Protein AF-A0A3C0INV3-F1 (afdb_monomer_lite)

Sequence (71 aa):
WVSLHHGGGVGMGYSIHSGMVIVADGTPEAAARLSRVLRNDPGMGVIRHLDAGYDIAKDTAAIHSLDGMYK

Structure (mmCIF, N/CA/C/O backbone):
data_AF-A0A3C0INV3-F1
#
_entry.id   AF-A0A3C0INV3-F1
#
loop_
_atom_site.group_PDB
_atom_site.id
_atom_site.type_symbol
_atom_site.label_atom_id
_atom_site.label_alt_id
_atom_site.label_comp_id
_atom_site.label_asym_id
_atom_site.label_entity_id
_atom_site.label_seq_id
_atom_site.pdbx_PDB_ins_code
_atom_site.Cartn_x
_atom_site.Cartn_y
_atom_site.Cartn_z
_atom_site.occupancy
_atom_site.B_iso_or_equiv
_atom_site.auth_seq_id
_atom_site.auth_comp_id
_atom_site.auth_asym_id
_atom_site.auth_atom_id
_atom_site.pdbx_PDB_model_num
ATOM 1 N N . TRP A 1 1 ? -0.318 5.232 12.131 1.00 97.88 1 TRP A N 1
ATOM 2 C CA . TRP A 1 1 ? 0.461 6.438 11.808 1.00 97.88 1 TRP A CA 1
ATOM 3 C C . TRP A 1 1 ? 1.004 6.312 10.393 1.00 97.88 1 TRP A C 1
ATOM 5 O O . TRP A 1 1 ? 1.063 5.202 9.881 1.00 97.88 1 TRP A O 1
ATOM 15 N N . VAL A 1 2 ? 1.394 7.427 9.778 1.00 98.25 2 VAL A N 1
ATOM 16 C CA . VAL A 1 2 ? 1.995 7.479 8.434 1.00 98.25 2 VAL A CA 1
ATOM 17 C C . VAL A 1 2 ? 3.370 8.123 8.554 1.00 98.25 2 VAL A C 1
ATOM 19 O O . VAL A 1 2 ? 3.558 9.006 9.392 1.00 98.25 2 VAL A O 1
ATOM 22 N N . SER A 1 3 ? 4.318 7.694 7.730 1.00 98.56 3 SER A N 1
ATOM 23 C CA . SER A 1 3 ? 5.645 8.292 7.629 1.00 98.56 3 SER A CA 1
ATOM 24 C C . SER A 1 3 ? 6.058 8.501 6.173 1.00 98.56 3 SER A C 1
ATOM 26 O O . SER A 1 3 ? 5.638 7.769 5.277 1.00 98.56 3 SER A O 1
ATOM 28 N N . LEU A 1 4 ? 6.906 9.505 5.947 1.00 98.44 4 LEU A N 1
ATOM 29 C CA . LEU A 1 4 ? 7.538 9.800 4.663 1.00 98.44 4 LEU A CA 1
ATOM 30 C C . LEU A 1 4 ? 9.021 10.047 4.904 1.00 98.44 4 LEU A C 1
ATOM 32 O O . LEU A 1 4 ? 9.380 10.942 5.670 1.00 98.44 4 LEU A O 1
ATOM 36 N N . HIS A 1 5 ? 9.873 9.239 4.288 1.00 98.44 5 HIS A N 1
ATOM 37 C CA . HIS A 1 5 ? 11.311 9.265 4.519 1.00 98.44 5 HIS A CA 1
ATOM 38 C C . HIS A 1 5 ? 12.069 9.556 3.217 1.00 98.44 5 HIS A C 1
ATOM 40 O O . HIS A 1 5 ? 11.640 9.185 2.123 1.00 98.44 5 HIS A O 1
ATOM 46 N N . HIS A 1 6 ? 13.238 10.182 3.363 1.00 98.56 6 HIS A N 1
ATOM 47 C CA . HIS A 1 6 ? 14.192 10.429 2.285 1.00 98.56 6 HIS A CA 1
ATOM 48 C C . HIS A 1 6 ? 15.454 9.583 2.490 1.00 98.56 6 HIS A C 1
ATOM 50 O O . HIS A 1 6 ? 16.008 9.534 3.587 1.00 98.56 6 HIS A O 1
ATOM 56 N N . GLY A 1 7 ? 15.901 8.914 1.426 1.00 98.31 7 GLY A N 1
ATOM 57 C CA . GLY A 1 7 ? 17.194 8.238 1.343 1.00 98.31 7 GLY A CA 1
ATOM 58 C C . GLY A 1 7 ? 17.298 6.893 2.060 1.00 98.31 7 GLY A C 1
ATOM 59 O O . GLY A 1 7 ? 18.405 6.398 2.270 1.00 98.31 7 GLY A O 1
ATOM 60 N N . GLY A 1 8 ? 16.180 6.274 2.455 1.00 98.00 8 GLY A N 1
ATOM 61 C CA . GLY A 1 8 ? 16.253 4.952 3.085 1.00 98.00 8 GLY A CA 1
ATOM 62 C C . GLY A 1 8 ? 16.828 3.905 2.125 1.00 98.00 8 GLY A C 1
ATOM 63 O O . GLY A 1 8 ? 16.480 3.872 0.942 1.00 98.00 8 GLY A O 1
ATOM 64 N N . GLY A 1 9 ? 17.739 3.081 2.644 1.00 98.06 9 GLY A N 1
ATOM 65 C CA . GLY A 1 9 ? 18.468 2.046 1.906 1.00 98.06 9 GLY A CA 1
ATOM 66 C C . GLY A 1 9 ? 19.608 2.585 1.037 1.00 98.06 9 GLY A C 1
ATOM 67 O O . GLY A 1 9 ? 20.736 2.127 1.170 1.00 98.06 9 GLY A O 1
ATOM 68 N N . VAL A 1 10 ? 19.326 3.565 0.177 1.00 98.12 10 VAL A N 1
ATOM 69 C CA . VAL A 1 10 ? 20.229 3.989 -0.915 1.00 98.12 10 VAL A CA 1
ATOM 70 C C . VAL A 1 10 ? 20.932 5.335 -0.691 1.00 98.12 10 VAL A C 1
ATOM 72 O O . VAL A 1 10 ? 21.717 5.762 -1.531 1.00 98.12 10 VAL A O 1
ATOM 75 N N . GLY A 1 11 ? 20.696 5.996 0.443 1.00 97.38 11 GLY A N 1
ATOM 76 C CA . GLY A 1 11 ? 21.347 7.258 0.797 1.00 97.38 11 GLY A CA 1
ATOM 77 C C . GLY A 1 11 ? 20.635 8.507 0.271 1.00 97.38 11 GLY A C 1
ATOM 78 O O . GLY A 1 11 ? 19.666 8.446 -0.490 1.00 97.38 11 GLY A O 1
ATOM 79 N N . MET A 1 12 ? 21.104 9.669 0.731 1.00 97.69 12 MET A N 1
ATOM 80 C CA . MET A 1 12 ? 20.490 10.971 0.447 1.00 97.69 12 MET A CA 1
ATOM 81 C C . MET A 1 12 ? 20.483 11.273 -1.057 1.00 97.69 12 MET A C 1
ATOM 83 O O . MET A 1 12 ? 21.509 11.161 -1.720 1.00 97.69 12 MET A O 1
ATOM 87 N N . GLY A 1 13 ? 19.329 11.691 -1.575 1.00 97.75 13 GLY A N 1
ATOM 88 C CA . GLY A 1 13 ? 19.119 12.101 -2.966 1.00 97.75 13 GLY A CA 1
ATOM 89 C C . GLY A 1 13 ? 18.548 11.019 -3.886 1.00 97.75 13 GLY A C 1
ATOM 90 O O . GLY A 1 13 ? 18.142 11.349 -4.995 1.00 97.75 13 GLY A O 1
ATOM 91 N N . TYR A 1 14 ? 18.479 9.754 -3.450 1.00 98.19 14 TYR A N 1
ATOM 92 C CA . TYR A 1 14 ? 18.190 8.624 -4.352 1.00 98.19 14 TYR A CA 1
ATOM 93 C C . TYR A 1 14 ? 16.836 7.936 -4.149 1.00 98.19 14 TYR A C 1
ATOM 95 O O . TYR A 1 14 ? 16.394 7.201 -5.030 1.00 98.19 14 TYR A O 1
ATOM 103 N N . SER A 1 15 ? 16.158 8.135 -3.015 1.00 98.31 15 SER A N 1
ATOM 104 C CA . SER A 1 15 ? 14.848 7.515 -2.778 1.00 98.31 15 SER A CA 1
ATOM 105 C C . SER A 1 15 ? 13.929 8.374 -1.924 1.00 98.31 15 SER A C 1
ATOM 107 O O . SER A 1 15 ? 14.345 8.957 -0.927 1.00 98.31 15 SER A O 1
ATOM 109 N N . ILE A 1 16 ? 12.649 8.390 -2.282 1.00 98.44 16 ILE A N 1
ATOM 110 C CA . ILE A 1 16 ? 11.558 8.827 -1.412 1.00 98.44 16 ILE A CA 1
ATOM 111 C C . ILE A 1 16 ? 10.624 7.633 -1.257 1.00 98.44 16 ILE A C 1
ATOM 113 O O . ILE A 1 16 ? 10.235 7.020 -2.252 1.00 98.44 16 ILE A O 1
ATOM 117 N N . HIS A 1 17 ? 10.288 7.280 -0.021 1.00 98.38 17 HIS A N 1
ATOM 118 C CA . HIS A 1 17 ? 9.348 6.198 0.266 1.00 98.38 17 HIS A CA 1
ATOM 119 C C . HIS A 1 17 ? 8.515 6.512 1.504 1.00 98.38 17 HIS A C 1
ATOM 121 O O . HIS A 1 17 ? 8.901 7.316 2.356 1.00 98.38 17 HIS A O 1
ATOM 127 N N . SER A 1 18 ? 7.342 5.896 1.568 1.00 98.56 18 SER A N 1
ATOM 128 C CA . SER A 1 18 ? 6.366 6.083 2.635 1.00 98.56 18 SER A CA 1
ATOM 129 C C . SER A 1 18 ? 6.091 4.774 3.359 1.00 98.56 18 SER A C 1
ATOM 131 O O . SER A 1 18 ? 6.088 3.708 2.746 1.00 98.56 18 SER A O 1
ATOM 133 N N . GLY A 1 19 ? 5.817 4.873 4.658 1.00 98.25 19 GLY A N 1
ATOM 134 C CA . GLY A 1 19 ? 5.342 3.771 5.486 1.00 98.25 19 GLY A CA 1
ATOM 135 C C . GLY A 1 19 ? 3.981 4.093 6.094 1.00 98.25 19 GLY A C 1
ATOM 136 O O . GLY A 1 19 ? 3.674 5.247 6.398 1.00 98.25 19 GLY A O 1
ATOM 137 N N . MET A 1 20 ? 3.166 3.065 6.304 1.00 98.62 20 MET A N 1
ATOM 138 C CA . MET A 1 20 ? 1.869 3.175 6.964 1.00 98.62 20 MET A CA 1
ATOM 139 C C . MET A 1 20 ? 1.723 2.064 7.999 1.00 98.62 20 MET A C 1
ATOM 141 O O . MET A 1 20 ? 2.085 0.918 7.754 1.00 98.62 20 MET A O 1
ATOM 145 N N . VAL A 1 21 ? 1.162 2.404 9.159 1.00 98.81 21 VAL A N 1
ATOM 146 C CA . VAL A 1 21 ? 0.737 1.435 10.171 1.00 98.81 21 VAL A CA 1
ATOM 147 C C . VAL A 1 21 ? -0.649 1.784 10.682 1.00 98.81 21 VAL A C 1
ATOM 149 O O . VAL A 1 21 ? -0.957 2.941 10.975 1.00 98.81 21 VAL A O 1
ATOM 152 N N . ILE A 1 22 ? -1.481 0.769 10.863 1.00 98.69 22 ILE A N 1
ATOM 153 C CA . ILE A 1 22 ? -2.794 0.875 11.490 1.00 98.69 22 ILE A CA 1
ATOM 154 C C . ILE A 1 22 ? -2.902 -0.129 12.635 1.00 98.69 22 ILE A C 1
ATOM 156 O O . ILE A 1 22 ? -2.348 -1.221 12.560 1.00 98.69 22 ILE A O 1
ATOM 160 N N . VAL A 1 23 ? -3.600 0.256 13.704 1.00 98.75 23 VAL A N 1
ATOM 161 C CA . VAL A 1 23 ? -3.836 -0.601 14.871 1.00 98.75 23 VAL A CA 1
ATOM 162 C C . VAL A 1 23 ? -5.209 -1.251 14.745 1.00 98.75 23 VAL A C 1
ATOM 164 O O . VAL A 1 23 ? -6.199 -0.568 14.483 1.00 98.75 23 VAL A O 1
ATOM 167 N N . ALA A 1 24 ? -5.255 -2.565 14.952 1.00 98.69 24 ALA A N 1
ATOM 168 C CA . ALA A 1 24 ? -6.484 -3.329 15.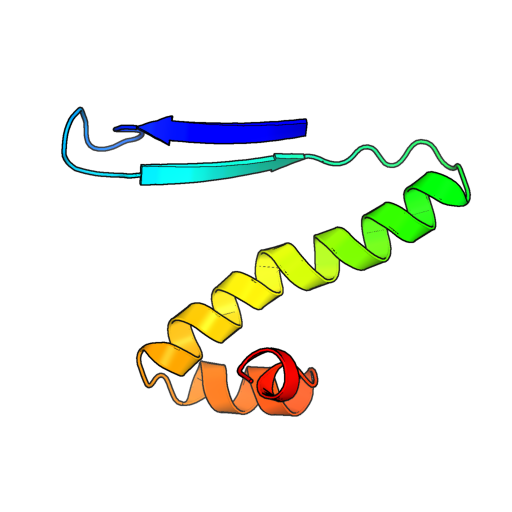114 1.00 98.69 24 ALA A CA 1
ATOM 169 C C . ALA A 1 24 ? -6.767 -3.502 16.614 1.00 98.69 24 ALA A C 1
ATOM 171 O O . ALA A 1 24 ? -6.305 -4.457 17.228 1.00 98.69 24 ALA A O 1
ATOM 172 N N . ASP A 1 25 ? -7.489 -2.553 17.211 1.00 98.75 25 ASP A N 1
ATOM 173 C CA . ASP A 1 25 ? -7.801 -2.538 18.652 1.00 98.75 25 ASP A CA 1
ATOM 174 C C . ASP A 1 25 ? -9.134 -3.225 19.012 1.00 98.75 25 ASP A C 1
ATOM 176 O O . ASP A 1 25 ? -9.546 -3.222 20.169 1.00 98.75 25 ASP A O 1
ATOM 180 N N . GLY A 1 26 ? -9.811 -3.827 18.029 1.00 98.62 26 GLY A N 1
ATOM 181 C CA . GLY A 1 26 ? -11.090 -4.520 18.203 1.00 98.62 26 GLY A CA 1
ATOM 182 C C . GLY A 1 26 ? -12.329 -3.623 18.117 1.00 98.62 26 GLY A C 1
ATOM 183 O O . GLY A 1 26 ? -13.445 -4.137 18.177 1.00 98.62 26 GLY A O 1
ATOM 184 N N . THR A 1 27 ? -12.170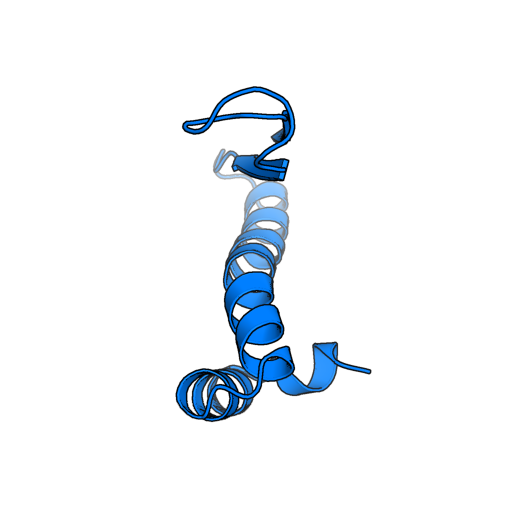 -2.308 17.939 1.00 98.81 27 THR A N 1
ATOM 185 C CA . THR A 1 27 ? -13.306 -1.383 17.821 1.00 98.81 27 THR A CA 1
ATOM 186 C C . THR A 1 27 ? -13.957 -1.418 16.427 1.00 98.81 27 THR A C 1
ATOM 188 O O . THR A 1 27 ? -13.271 -1.637 15.418 1.00 98.81 27 THR A O 1
ATOM 191 N N . PRO A 1 28 ? -15.274 -1.150 16.316 1.00 98.69 28 PRO A N 1
ATOM 192 C CA . PRO A 1 28 ? -15.938 -0.969 15.022 1.00 98.69 28 PRO A CA 1
ATOM 193 C C . PRO A 1 28 ? -15.314 0.154 14.178 1.00 98.69 28 PRO A C 1
ATOM 195 O O . PRO A 1 28 ? -15.215 0.048 12.953 1.00 98.69 28 PRO A O 1
ATOM 198 N N . GLU A 1 29 ? -14.834 1.219 14.820 1.00 98.75 29 GLU A N 1
ATOM 199 C CA . GLU A 1 29 ? -14.161 2.331 14.156 1.00 98.75 29 GLU A CA 1
ATOM 200 C C . GLU A 1 29 ? -12.833 1.885 13.535 1.00 98.75 29 GLU A C 1
ATOM 202 O O . GLU A 1 29 ? -12.523 2.266 12.401 1.00 98.75 29 GLU A O 1
ATOM 207 N N . ALA A 1 30 ? -12.051 1.062 14.242 1.00 98.75 30 ALA A N 1
ATOM 208 C CA . ALA A 1 30 ? -10.834 0.481 13.691 1.00 98.75 30 ALA A CA 1
ATOM 209 C C . ALA A 1 30 ? -11.141 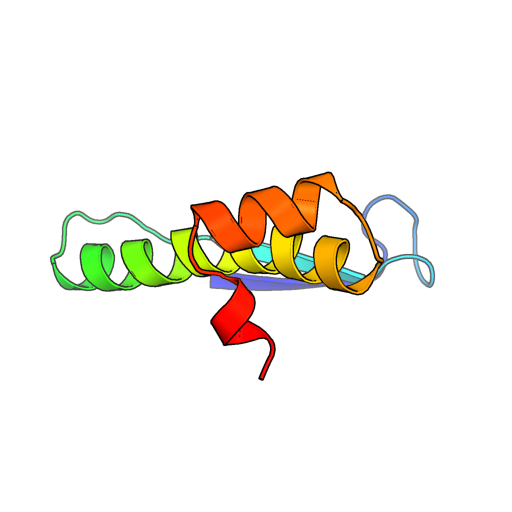-0.448 12.514 1.00 98.75 30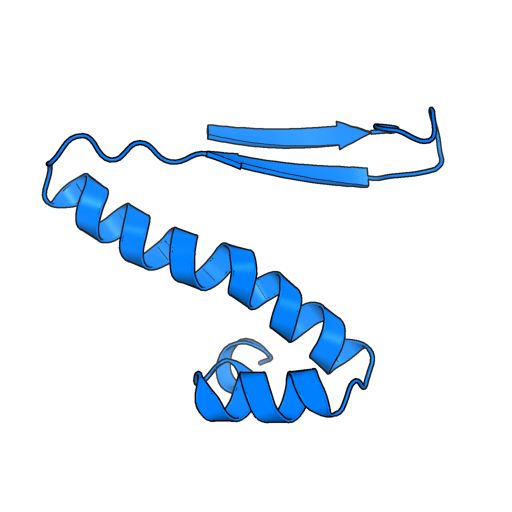 ALA A C 1
ATOM 211 O O . ALA A 1 30 ? -10.452 -0.357 11.499 1.00 98.75 30 ALA A O 1
ATOM 212 N N . ALA A 1 31 ? -12.204 -1.257 12.578 1.00 98.81 31 ALA A N 1
ATOM 213 C CA . ALA A 1 31 ? -12.626 -2.099 11.456 1.00 98.81 31 ALA A CA 1
ATOM 214 C C . ALA A 1 31 ? -12.927 -1.270 10.189 1.00 98.81 31 ALA A C 1
ATOM 216 O O . ALA A 1 31 ? -12.467 -1.607 9.093 1.00 98.81 31 ALA A O 1
ATOM 217 N N . ALA A 1 32 ? -13.616 -0.132 10.335 1.00 98.69 32 ALA A N 1
ATOM 218 C CA . ALA A 1 32 ? -13.888 0.774 9.219 1.00 98.69 32 ALA A CA 1
ATOM 219 C C . ALA A 1 32 ? -12.608 1.406 8.637 1.00 98.69 32 ALA A C 1
ATOM 221 O O . ALA A 1 32 ? -12.488 1.560 7.418 1.00 98.69 32 ALA A O 1
ATOM 222 N N . ARG A 1 33 ? -11.636 1.767 9.486 1.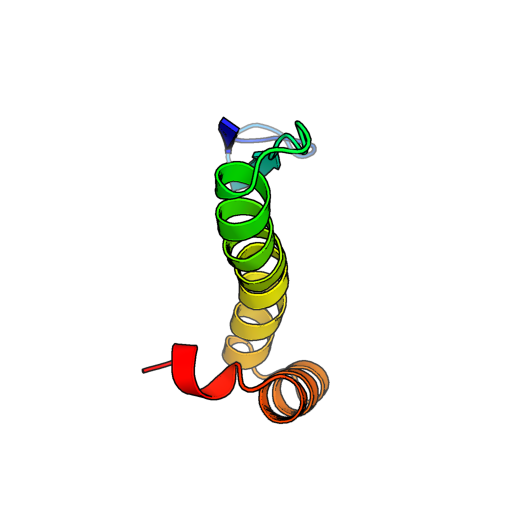00 98.69 33 ARG A N 1
ATOM 223 C CA . ARG A 1 33 ? -10.340 2.323 9.051 1.00 98.69 33 ARG A CA 1
ATOM 224 C C . ARG A 1 33 ? -9.464 1.261 8.377 1.00 98.69 33 ARG A C 1
ATOM 226 O O . ARG A 1 33 ? -8.866 1.554 7.345 1.00 98.69 33 ARG A O 1
ATOM 233 N N . LEU A 1 34 ? -9.433 0.041 8.919 1.00 98.81 34 LEU A N 1
ATOM 234 C CA . LEU A 1 34 ? -8.722 -1.120 8.373 1.00 98.81 34 LEU A CA 1
ATOM 235 C C . LEU A 1 34 ? -9.203 -1.450 6.964 1.00 98.81 34 LEU A C 1
ATOM 237 O O . LEU A 1 34 ? -8.383 -1.527 6.055 1.00 98.81 34 LEU A O 1
ATOM 241 N N . SER A 1 35 ? -10.522 -1.553 6.772 1.00 98.50 35 SER A N 1
ATOM 242 C CA . SER A 1 35 ? -11.123 -1.822 5.459 1.00 98.50 35 SER A CA 1
ATOM 243 C C . SER A 1 35 ? -10.672 -0.811 4.395 1.00 98.50 35 SER A C 1
ATOM 245 O O . SER A 1 35 ? -10.328 -1.183 3.275 1.00 98.50 35 SER A O 1
ATOM 247 N N . ARG A 1 36 ? -10.587 0.474 4.762 1.00 98.06 36 ARG A N 1
ATOM 248 C CA . ARG A 1 36 ? -10.134 1.532 3.851 1.00 98.06 36 ARG A CA 1
ATOM 249 C C . ARG A 1 36 ? -8.639 1.446 3.573 1.00 98.06 36 ARG A C 1
ATOM 251 O O . ARG A 1 36 ? -8.238 1.420 2.414 1.00 98.06 36 ARG A O 1
ATOM 258 N N . VAL A 1 37 ? -7.804 1.420 4.612 1.00 98.31 37 VAL A N 1
ATOM 259 C CA . VAL A 1 37 ? -6.355 1.536 4.404 1.00 98.31 37 VAL A CA 1
ATOM 260 C C . VAL A 1 37 ? -5.752 0.274 3.797 1.00 98.31 37 VAL A C 1
ATOM 262 O O . VAL A 1 37 ? -4.906 0.384 2.920 1.00 98.31 37 VAL A O 1
ATOM 265 N N . LEU A 1 38 ? -6.235 -0.912 4.181 1.00 98.25 38 LEU A N 1
ATOM 266 C CA . LEU A 1 38 ? -5.743 -2.177 3.632 1.00 98.25 38 LEU A CA 1
ATOM 267 C C . LEU A 1 38 ? -6.253 -2.446 2.212 1.00 98.25 38 LEU A C 1
ATOM 269 O O . LEU A 1 38 ? -5.699 -3.297 1.525 1.00 98.25 38 LEU A O 1
ATOM 273 N N . ARG A 1 39 ? -7.268 -1.710 1.742 1.00 96.81 39 ARG A N 1
ATOM 274 C CA . ARG A 1 39 ? -7.619 -1.657 0.317 1.00 96.81 39 ARG A CA 1
ATOM 275 C C . ARG A 1 39 ? -6.736 -0.663 -0.434 1.00 96.81 39 ARG A C 1
ATOM 277 O O . ARG A 1 39 ? -6.226 -0.984 -1.503 1.00 96.81 39 ARG A O 1
ATOM 284 N N . ASN A 1 40 ? -6.572 0.537 0.113 1.00 96.62 40 ASN A N 1
ATOM 285 C CA . ASN A 1 40 ? -5.942 1.640 -0.607 1.00 96.62 40 ASN A CA 1
ATOM 286 C C . ASN A 1 40 ? -4.417 1.496 -0.711 1.00 96.62 40 ASN A C 1
ATOM 288 O O . ASN A 1 40 ? -3.879 1.742 -1.782 1.00 96.62 40 ASN A O 1
ATOM 292 N N . ASP A 1 41 ? -3.724 1.081 0.352 1.00 98.06 41 ASP A N 1
ATOM 293 C CA . ASP A 1 41 ? -2.254 0.992 0.372 1.00 98.06 41 ASP A CA 1
ATOM 294 C C . ASP A 1 41 ? -1.696 0.015 -0.689 1.00 98.06 41 ASP A C 1
ATOM 296 O O . ASP A 1 41 ? -0.938 0.451 -1.561 1.00 98.06 41 ASP A O 1
ATOM 300 N N . PRO A 1 42 ? -2.138 -1.260 -0.762 1.00 97.88 42 PRO A N 1
ATOM 301 C CA . PRO A 1 42 ? -1.748 -2.134 -1.870 1.00 97.88 42 PRO A CA 1
ATOM 302 C C . PRO A 1 42 ? -2.385 -1.719 -3.205 1.00 97.88 42 PRO A C 1
ATOM 304 O O . PRO A 1 42 ? -1.770 -1.898 -4.258 1.00 97.88 42 PRO A O 1
ATOM 307 N N . GLY A 1 43 ? -3.588 -1.129 -3.181 1.00 97.12 43 GLY A N 1
ATOM 308 C CA . GLY A 1 43 ? -4.259 -0.614 -4.375 1.00 97.12 43 GLY A CA 1
ATOM 309 C C . GLY A 1 43 ? -3.418 0.426 -5.118 1.00 97.12 43 GLY A C 1
ATOM 310 O O . GLY A 1 43 ? -3.310 0.361 -6.341 1.00 97.12 43 GLY A O 1
ATOM 311 N N . MET A 1 44 ? -2.726 1.310 -4.392 1.00 97.12 44 MET A N 1
ATOM 312 C CA . MET A 1 44 ? -1.777 2.263 -4.975 1.00 97.12 44 MET A CA 1
ATOM 313 C C . MET A 1 44 ? -0.622 1.572 -5.703 1.00 97.12 44 MET A C 1
ATOM 315 O O . MET A 1 44 ? -0.170 2.060 -6.737 1.00 97.12 44 MET A O 1
ATOM 319 N N . GLY A 1 45 ? -0.164 0.422 -5.201 1.00 97.25 45 GLY A N 1
ATOM 320 C CA . GLY A 1 45 ? 0.826 -0.407 -5.881 1.00 97.25 45 GLY A CA 1
ATOM 321 C C . GLY A 1 45 ? 0.321 -0.899 -7.237 1.00 97.25 45 GLY A C 1
ATOM 322 O O . GLY A 1 45 ? 1.023 -0.750 -8.235 1.00 97.25 45 GLY A O 1
ATOM 323 N N . VAL A 1 46 ? -0.908 -1.419 -7.295 1.00 98.00 46 VAL A N 1
ATOM 324 C CA . VAL A 1 46 ? -1.533 -1.862 -8.554 1.00 98.00 46 VAL A CA 1
ATOM 325 C C . VAL A 1 46 ? -1.710 -0.687 -9.513 1.00 98.00 46 VAL A C 1
ATOM 327 O O . VAL A 1 46 ? -1.272 -0.770 -10.656 1.00 98.00 46 VAL A O 1
ATOM 330 N N . ILE A 1 47 ? -2.276 0.428 -9.044 1.00 96.56 47 ILE A N 1
ATOM 331 C CA . ILE A 1 47 ? -2.529 1.627 -9.859 1.00 96.56 47 ILE A CA 1
ATOM 332 C C . ILE A 1 47 ? -1.228 2.188 -10.442 1.00 96.56 47 ILE A C 1
ATOM 334 O O . ILE A 1 47 ? -1.172 2.495 -11.629 1.00 96.56 47 ILE A O 1
ATOM 338 N N . ARG A 1 48 ? -0.155 2.261 -9.646 1.00 97.06 48 ARG A N 1
ATOM 339 C CA . ARG A 1 48 ? 1.163 2.710 -10.115 1.00 97.06 48 ARG A CA 1
ATOM 340 C C . ARG A 1 48 ? 1.697 1.848 -11.261 1.00 97.06 48 ARG A C 1
ATOM 342 O O . ARG A 1 48 ? 2.289 2.373 -12.196 1.00 97.06 48 ARG A O 1
ATOM 349 N N . HIS A 1 49 ? 1.543 0.529 -11.176 1.00 97.50 49 HIS A N 1
ATOM 350 C CA . HIS A 1 49 ? 2.035 -0.370 -12.224 1.00 97.50 49 HIS A CA 1
ATOM 351 C C . HIS A 1 49 ? 1.100 -0.410 -13.434 1.00 97.50 49 HIS A C 1
ATOM 353 O O . HIS A 1 49 ? 1.572 -0.572 -14.556 1.00 97.50 49 HIS A O 1
ATOM 359 N N . LEU A 1 50 ? -0.203 -0.217 -13.228 1.00 96.50 50 LEU A N 1
ATOM 360 C CA . LEU A 1 50 ? -1.154 -0.009 -14.314 1.00 96.50 50 LEU A CA 1
ATOM 361 C C . LEU A 1 50 ? -0.769 1.229 -15.135 1.00 96.50 50 LEU A C 1
ATOM 363 O O . LEU A 1 50 ? -0.653 1.127 -16.351 1.00 96.50 50 LEU A O 1
ATOM 367 N N . ASP A 1 51 ? -0.510 2.356 -14.466 1.00 95.88 51 ASP A N 1
ATOM 368 C CA . ASP A 1 51 ? -0.045 3.603 -15.090 1.00 95.88 51 ASP A CA 1
ATOM 369 C C . ASP A 1 51 ? 1.234 3.395 -15.913 1.00 95.88 51 ASP A C 1
ATOM 371 O O . ASP A 1 51 ? 1.346 3.851 -17.047 1.00 95.88 51 ASP A O 1
ATOM 375 N N . ALA A 1 52 ? 2.173 2.613 -15.378 1.00 97.38 52 ALA A N 1
ATOM 376 C CA . ALA A 1 52 ? 3.414 2.268 -16.062 1.00 97.38 52 ALA A CA 1
ATOM 377 C C . ALA A 1 52 ? 3.246 1.260 -17.225 1.00 97.38 52 ALA A C 1
ATOM 379 O O . ALA A 1 52 ? 4.235 0.936 -17.882 1.00 97.38 52 ALA A O 1
ATOM 380 N N . GLY A 1 53 ? 2.031 0.758 -17.486 1.00 96.69 53 GLY A N 1
ATOM 381 C CA . GLY A 1 53 ? 1.710 -0.089 -18.640 1.00 96.69 53 GLY A CA 1
ATOM 382 C C . GLY A 1 53 ? 1.866 -1.598 -18.427 1.00 96.69 53 GLY A C 1
ATOM 383 O O . GLY A 1 53 ? 1.995 -2.333 -19.402 1.00 96.69 53 GLY A O 1
ATOM 384 N N . TYR A 1 54 ? 1.872 -2.086 -17.183 1.00 98.12 54 TYR A N 1
ATOM 385 C CA . TYR A 1 54 ? 2.015 -3.520 -16.904 1.00 98.12 54 TYR A CA 1
ATOM 386 C C . TYR A 1 54 ? 0.682 -4.271 -17.072 1.00 98.12 54 TYR A C 1
ATOM 388 O O . TYR A 1 54 ? -0.268 -4.028 -16.325 1.00 98.12 54 TYR A O 1
ATOM 396 N N . ASP A 1 55 ? 0.634 -5.260 -17.972 1.00 97.81 55 ASP A N 1
ATOM 397 C CA . ASP A 1 55 ? -0.581 -6.051 -18.252 1.00 97.81 55 ASP A CA 1
ATOM 398 C C . ASP A 1 55 ? -1.131 -6.769 -17.011 1.00 97.81 55 ASP A C 1
ATOM 400 O O . ASP A 1 55 ? -2.324 -6.709 -16.727 1.00 97.81 55 ASP A O 1
ATOM 404 N N . ILE A 1 56 ? -0.254 -7.357 -16.191 1.00 98.00 56 ILE A N 1
ATOM 405 C CA . ILE A 1 56 ? -0.670 -8.009 -14.939 1.00 98.00 56 ILE A CA 1
ATOM 406 C C . ILE A 1 56 ? -1.380 -7.036 -13.987 1.00 98.00 56 ILE A C 1
ATOM 408 O O . ILE A 1 56 ? -2.313 -7.418 -13.280 1.00 98.00 56 ILE A O 1
ATOM 412 N N . ALA A 1 57 ? -0.970 -5.764 -13.972 1.00 97.62 57 ALA A N 1
ATOM 413 C CA . ALA A 1 57 ? -1.598 -4.747 -13.141 1.00 97.62 57 ALA A CA 1
ATOM 414 C C . ALA A 1 57 ? -2.958 -4.324 -13.708 1.00 97.62 57 ALA A C 1
ATOM 416 O O . ALA A 1 57 ? -3.879 -4.078 -12.933 1.00 97.62 57 ALA A O 1
ATOM 417 N N . LYS A 1 58 ? -3.114 -4.308 -15.038 1.00 96.12 58 LYS A N 1
ATOM 418 C CA . LYS A 1 58 ? -4.402 -4.094 -15.713 1.00 96.12 58 LYS A CA 1
ATOM 419 C C . LYS A 1 58 ? -5.410 -5.185 -15.377 1.00 96.12 58 LYS A C 1
ATOM 421 O O . LYS A 1 58 ? -6.526 -4.865 -14.968 1.00 96.12 58 LYS A O 1
ATOM 426 N N . ASP A 1 59 ? -4.999 -6.444 -15.461 1.00 97.62 59 ASP A N 1
ATOM 427 C CA . ASP A 1 59 ? -5.855 -7.575 -15.100 1.00 97.62 59 ASP A CA 1
ATOM 428 C C . ASP A 1 59 ? -6.231 -7.520 -13.614 1.00 97.62 59 ASP A C 1
ATOM 430 O O . ASP A 1 59 ? -7.402 -7.630 -13.247 1.00 97.62 59 ASP A O 1
ATOM 434 N N . THR A 1 60 ? -5.249 -7.250 -12.749 1.0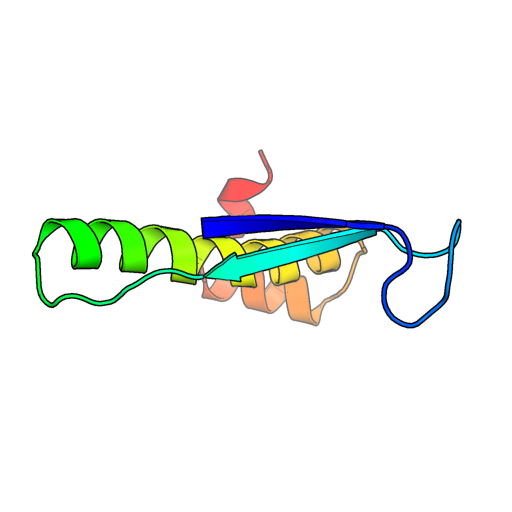0 97.81 60 THR A N 1
ATOM 435 C CA . THR A 1 60 ? -5.468 -7.109 -11.301 1.00 97.81 60 THR A CA 1
ATOM 436 C C . THR A 1 60 ? -6.428 -5.958 -10.982 1.00 97.81 60 THR A C 1
ATOM 438 O O . THR A 1 60 ? -7.326 -6.110 -10.151 1.00 97.81 60 THR A O 1
ATOM 441 N N . ALA A 1 61 ? -6.279 -4.809 -11.648 1.00 96.94 61 ALA A N 1
ATOM 442 C CA . ALA A 1 61 ? -7.146 -3.654 -11.449 1.00 96.94 61 ALA A CA 1
ATOM 443 C C . ALA A 1 61 ? -8.595 -3.946 -11.856 1.00 96.94 61 ALA A C 1
ATOM 445 O O . ALA A 1 61 ? -9.508 -3.555 -11.129 1.00 96.94 61 ALA A O 1
ATOM 446 N N . ALA A 1 62 ? -8.810 -4.673 -12.956 1.00 95.38 62 ALA A N 1
ATOM 447 C CA . ALA A 1 62 ? -10.140 -5.096 -13.388 1.00 95.38 62 ALA A CA 1
ATOM 448 C C . ALA A 1 62 ? -10.781 -6.080 -12.392 1.00 95.38 62 ALA A C 1
ATOM 450 O O . ALA A 1 62 ? -11.918 -5.872 -11.967 1.00 95.38 62 ALA A O 1
ATOM 451 N N . ILE A 1 63 ? -10.038 -7.106 -11.953 1.00 97.12 63 ILE A N 1
ATOM 452 C CA . ILE A 1 63 ? -10.518 -8.121 -10.994 1.00 97.12 63 ILE A CA 1
ATOM 453 C C . ILE A 1 63 ? -10.952 -7.483 -9.668 1.00 97.12 63 ILE A C 1
ATOM 455 O O . ILE A 1 63 ? -11.956 -7.885 -9.080 1.00 97.12 63 ILE A O 1
ATOM 459 N N . HIS A 1 64 ? -10.205 -6.486 -9.188 1.00 96.06 64 HIS A N 1
ATOM 460 C CA . HIS A 1 64 ? -10.440 -5.863 -7.883 1.00 96.06 64 HIS A CA 1
ATOM 461 C C . HIS A 1 64 ? -11.200 -4.530 -7.938 1.00 96.06 64 HIS A C 1
ATOM 463 O O . HIS A 1 64 ? -11.376 -3.892 -6.890 1.00 96.06 64 HIS A O 1
ATOM 469 N N . SER A 1 65 ? -11.669 -4.122 -9.122 1.00 94.75 65 SER A N 1
ATOM 470 C CA . SER A 1 65 ? -12.382 -2.858 -9.359 1.00 94.75 65 SER A CA 1
ATOM 471 C C . SER A 1 65 ? -11.593 -1.638 -8.858 1.00 94.75 65 SER A C 1
ATOM 473 O O . SER A 1 65 ? -12.065 -0.862 -8.020 1.00 94.75 65 SER A O 1
ATOM 475 N N . LEU A 1 66 ? -10.340 -1.526 -9.305 1.00 93.19 66 LEU A N 1
ATOM 476 C CA . LEU A 1 66 ? -9.427 -0.409 -9.019 1.00 93.19 66 LEU A CA 1
ATOM 477 C C . LEU A 1 66 ? -9.271 0.552 -10.210 1.00 93.19 66 LEU A C 1
ATOM 479 O O . LEU A 1 66 ? -8.777 1.660 -10.039 1.00 93.19 66 LEU A O 1
ATOM 483 N N . ASP A 1 67 ? -9.727 0.161 -11.396 1.00 76.94 67 ASP A N 1
ATOM 484 C CA . ASP A 1 67 ? -9.746 0.963 -12.626 1.00 76.94 67 ASP A CA 1
ATOM 485 C C . ASP A 1 67 ? -10.549 2.272 -12.485 1.00 76.94 67 ASP A C 1
ATOM 487 O O . ASP A 1 67 ? -10.182 3.301 -13.050 1.00 76.94 67 ASP A O 1
ATOM 491 N N . GLY A 1 68 ? -11.602 2.268 -11.662 1.00 69.31 68 GLY A N 1
ATOM 492 C CA . GLY A 1 68 ? -12.388 3.461 -11.336 1.00 69.31 68 GLY A CA 1
ATOM 493 C C . GLY A 1 68 ? -11.685 4.489 -10.437 1.00 69.31 68 GLY A C 1
ATOM 494 O O . GLY A 1 68 ? -12.138 5.629 -10.379 1.00 69.31 68 GLY A O 1
ATOM 495 N N . MET A 1 69 ? -10.589 4.129 -9.753 1.00 62.81 69 MET A N 1
ATOM 496 C CA . MET A 1 69 ? -9.778 5.076 -8.961 1.00 62.81 69 MET A CA 1
ATOM 497 C C . MET A 1 69 ? -8.850 5.942 -9.830 1.00 62.81 69 MET A C 1
ATOM 499 O O . MET A 1 69 ? -8.183 6.828 -9.308 1.00 62.81 69 MET A O 1
ATOM 503 N N . TYR A 1 70 ? -8.788 5.668 -11.136 1.00 50.97 70 TYR A N 1
ATOM 504 C CA . TYR A 1 70 ? -7.889 6.310 -12.095 1.00 50.97 70 TYR A CA 1
ATOM 505 C C . TYR A 1 70 ? -8.490 7.569 -12.761 1.00 50.97 70 TYR A C 1
ATOM 507 O O . TYR A 1 70 ? -7.832 8.206 -13.580 1.00 50.97 70 TYR A O 1
ATOM 515 N N . LYS A 1 71 ? -9.745 7.920 -12.449 1.00 45.88 71 LYS A N 1
ATOM 516 C CA . LYS A 1 71 ? -10.406 9.135 -12.955 1.00 45.88 71 LYS A CA 1
ATOM 517 C C . LYS A 1 71 ? -10.235 10.330 -12.031 1.00 45.88 71 LYS A C 1
ATOM 519 O O . LYS A 1 71 ? -10.406 10.152 -10.806 1.00 45.88 71 LYS A O 1
#

Secondary structure (DSSP, 8-state):
-EEEEESTTT-TTS-EEEEE-----S-HHHHHHHHHHHHHHHHHHHHHHHHTT-HHHHHHHHHHT-GGGG-

pLDDT: mean 95.19, std 9.89, range [45.88, 98.81]

Radius of gyration: 15.14 Å; chains: 1; bounding box: 37×20×37 Å

Foldseek 3Di:
DKDWDAQPPHGHPPDIDMDDDADPPPDPVSVVVCVVCVCVVVLVVLVVVVVVPDPVSVVVCVVSVSVVVND